Protein AF-K2EEG5-F1 (afdb_monomer_lite)

Secondary structure (DSSP, 8-state):
-----------GGG--TTSPPP-GGGTPPPPPPPP------STTTT-HHHHHHHHHHHHHHHT--

Foldseek 3Di:
DPDDDDDDDDDPVPDDPPDDDDDVVNVDHDDDDDDDDDDDDPVCPPVPVVVVVNVVCVVVVVVVD

pLDDT: mean 89.66, std 11.2, range [38.88, 98.44]

Radius of gyration: 18.42 Å; chains: 1; bounding box: 54×20×44 Å

Sequence (65 aa):
MESGLAVAALTQCSAPEHLQVLGAMHGLGPLAPMEVAVYRSRESRGNKAVDSLHSLLVKTLRLSG

Structure (mmCIF, N/CA/C/O backbone):
data_AF-K2EEG5-F1
#
_entry.id   AF-K2EEG5-F1
#
loop_
_atom_site.group_PDB
_atom_site.id
_atom_site.type_symbol
_atom_site.label_atom_id
_atom_site.label_alt_id
_atom_site.label_comp_id
_atom_site.label_asym_id
_atom_site.label_entity_id
_atom_site.label_seq_id
_atom_site.pdbx_PDB_ins_code
_atom_site.Cartn_x
_atom_site.Cartn_y
_atom_site.Cartn_z
_atom_site.occupancy
_atom_site.B_iso_or_equiv
_atom_site.auth_seq_id
_atom_site.auth_comp_id
_atom_site.auth_asym_id
_atom_site.auth_atom_id
_atom_site.pdbx_PDB_model_num
ATOM 1 N N . MET A 1 1 ? 37.161 1.975 -7.358 1.00 38.88 1 MET A N 1
ATOM 2 C CA . MET A 1 1 ? 35.922 1.399 -6.799 1.00 38.88 1 MET A CA 1
ATOM 3 C C . MET A 1 1 ? 34.961 1.231 -7.961 1.00 38.88 1 MET A C 1
ATOM 5 O O . MET A 1 1 ? 34.475 2.234 -8.462 1.00 38.88 1 MET A O 1
ATOM 9 N N . GLU A 1 2 ? 34.761 0.009 -8.445 1.00 50.41 2 GLU A N 1
ATOM 10 C CA . GLU A 1 2 ? 33.693 -0.285 -9.407 1.00 50.41 2 GLU A CA 1
ATOM 11 C C . GLU A 1 2 ? 32.455 -0.640 -8.590 1.00 50.41 2 GLU A C 1
ATOM 13 O O . GLU A 1 2 ? 32.366 -1.727 -8.024 1.00 50.41 2 GLU A O 1
ATOM 18 N N . SER A 1 3 ? 31.537 0.309 -8.424 1.00 70.56 3 SER A N 1
ATOM 19 C CA . SER A 1 3 ? 30.252 -0.017 -7.811 1.00 70.56 3 SER A CA 1
ATOM 20 C C . SER A 1 3 ? 29.404 -0.715 -8.872 1.00 70.56 3 SER A C 1
ATOM 22 O O . SER A 1 3 ? 29.077 -0.105 -9.888 1.00 70.56 3 SER A O 1
ATOM 24 N N . 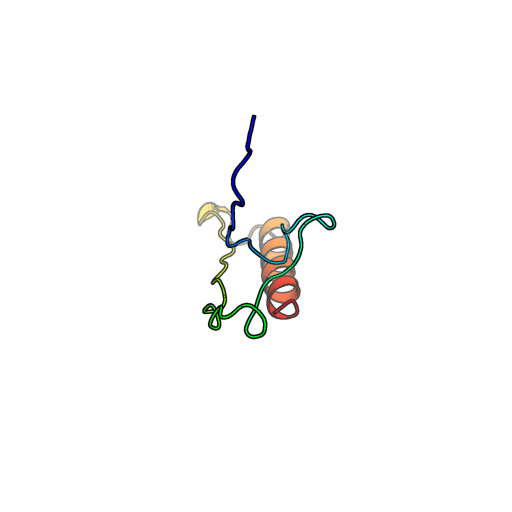GLY A 1 4 ? 29.095 -1.997 -8.671 1.00 82.81 4 GLY A N 1
ATOM 25 C CA . GLY A 1 4 ? 28.206 -2.752 -9.555 1.00 82.81 4 GLY A CA 1
ATOM 26 C C . GLY A 1 4 ? 26.782 -2.182 -9.571 1.00 82.81 4 GLY A C 1
ATOM 27 O O . GLY A 1 4 ? 26.354 -1.523 -8.621 1.00 82.81 4 GLY A O 1
ATOM 28 N N . LEU A 1 5 ? 26.045 -2.442 -10.655 1.00 86.69 5 LEU A N 1
ATOM 29 C CA . LEU A 1 5 ? 24.634 -2.072 -10.782 1.00 86.69 5 LEU A CA 1
ATOM 30 C C . LEU A 1 5 ? 23.772 -2.944 -9.857 1.00 86.69 5 LEU A C 1
ATOM 32 O O . LEU A 1 5 ? 23.859 -4.170 -9.903 1.00 86.69 5 LEU A O 1
ATOM 36 N N . ALA A 1 6 ? 22.910 -2.311 -9.061 1.00 89.19 6 ALA A N 1
ATOM 37 C CA . ALA A 1 6 ? 21.918 -2.984 -8.228 1.00 89.19 6 ALA A CA 1
ATOM 38 C C . ALA A 1 6 ? 20.503 -2.696 -8.743 1.00 89.19 6 ALA A C 1
ATOM 40 O O . ALA A 1 6 ? 20.192 -1.575 -9.142 1.00 89.19 6 ALA A O 1
ATOM 41 N N . VAL A 1 7 ? 19.640 -3.711 -8.702 1.00 91.19 7 VAL A N 1
ATOM 42 C CA . VAL A 1 7 ? 18.222 -3.617 -9.070 1.00 91.19 7 VAL A CA 1
ATOM 43 C C . VAL A 1 7 ? 17.387 -4.078 -7.881 1.00 91.19 7 VAL A C 1
ATOM 45 O O . VAL A 1 7 ? 17.710 -5.088 -7.256 1.00 91.19 7 VAL A O 1
ATOM 48 N N . ALA A 1 8 ? 16.316 -3.350 -7.570 1.00 91.69 8 ALA A N 1
ATOM 49 C CA . ALA A 1 8 ? 15.400 -3.671 -6.480 1.00 91.69 8 ALA A CA 1
ATOM 50 C C . ALA A 1 8 ? 13.941 -3.541 -6.936 1.00 91.69 8 ALA A C 1
ATOM 52 O O . ALA A 1 8 ? 13.611 -2.670 -7.739 1.00 91.69 8 ALA A O 1
ATOM 53 N N . ALA A 1 9 ? 13.066 -4.392 -6.396 1.00 92.19 9 ALA A N 1
ATOM 54 C CA . ALA A 1 9 ? 11.622 -4.247 -6.533 1.00 92.19 9 ALA A CA 1
ATOM 55 C C . ALA A 1 9 ? 11.088 -3.418 -5.358 1.00 92.19 9 ALA A C 1
ATOM 57 O O . ALA A 1 9 ? 11.304 -3.773 -4.199 1.00 92.19 9 ALA A O 1
ATOM 58 N N . LEU A 1 10 ? 10.401 -2.318 -5.660 1.00 91.88 10 LEU A N 1
ATOM 59 C CA . LEU A 1 10 ? 9.823 -1.404 -4.675 1.00 91.88 10 LEU A CA 1
ATOM 60 C C . LEU A 1 10 ? 8.314 -1.287 -4.888 1.00 91.88 10 LEU A C 1
ATO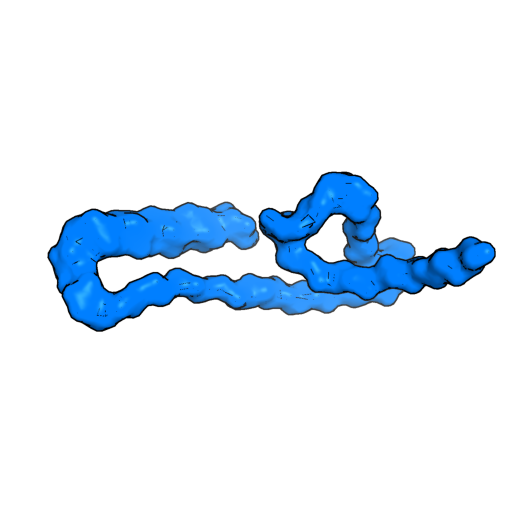M 62 O O . LEU A 1 10 ? 7.822 -1.416 -6.010 1.00 91.88 10 LEU A O 1
ATOM 66 N N . THR A 1 11 ? 7.577 -0.992 -3.819 1.00 90.94 11 THR A N 1
ATOM 67 C CA . THR A 1 11 ? 6.188 -0.542 -3.932 1.00 90.94 11 THR A CA 1
ATOM 68 C C . THR A 1 11 ? 6.148 0.823 -4.611 1.00 90.94 11 THR A C 1
ATOM 70 O O . THR A 1 11 ? 6.950 1.705 -4.304 1.00 90.94 11 THR A O 1
ATOM 73 N N . GLN A 1 12 ? 5.188 1.026 -5.514 1.00 87.50 12 GLN A N 1
ATOM 74 C CA . GLN A 1 12 ? 5.089 2.258 -6.302 1.00 87.50 12 GLN A CA 1
ATOM 75 C C . GLN A 1 12 ? 4.996 3.518 -5.428 1.00 87.50 12 GLN A C 1
ATOM 77 O O . GLN A 1 12 ? 5.629 4.524 -5.725 1.00 87.50 12 GLN A O 1
ATOM 82 N N . CYS A 1 13 ? 4.271 3.450 -4.309 1.00 88.50 13 CYS A N 1
ATOM 83 C CA . CYS A 1 13 ? 4.118 4.557 -3.361 1.00 88.50 13 CYS A CA 1
ATOM 84 C C . CYS A 1 13 ? 5.377 4.871 -2.530 1.00 88.50 13 CYS A C 1
ATOM 86 O O . CYS A 1 13 ? 5.348 5.775 -1.699 1.00 88.50 13 CYS A O 1
ATOM 88 N N . SER A 1 14 ? 6.462 4.114 -2.704 1.00 91.44 14 SER A N 1
ATOM 89 C CA . SER A 1 14 ? 7.712 4.271 -1.950 1.00 91.44 14 SER A CA 1
ATOM 90 C C . SER A 1 14 ? 8.937 4.402 -2.854 1.00 91.44 14 SER A C 1
ATOM 92 O O . SER A 1 14 ? 10.052 4.495 -2.344 1.00 91.44 14 SER A O 1
ATOM 94 N N . ALA A 1 15 ? 8.753 4.397 -4.178 1.00 92.06 15 ALA A N 1
ATOM 95 C CA . ALA A 1 15 ? 9.838 4.534 -5.138 1.00 92.06 15 ALA A CA 1
ATOM 96 C C . ALA A 1 15 ? 10.379 5.980 -5.130 1.00 92.06 15 ALA A C 1
ATOM 98 O O . ALA A 1 15 ? 9.620 6.909 -5.412 1.00 92.06 15 ALA A O 1
ATOM 99 N N . PRO A 1 16 ? 11.671 6.200 -4.821 1.00 93.38 16 PRO A N 1
ATOM 100 C CA . PRO A 1 16 ? 12.279 7.520 -4.924 1.00 93.38 16 PRO A CA 1
ATOM 101 C C . PRO A 1 16 ? 12.285 8.022 -6.371 1.00 93.38 16 PRO A C 1
ATOM 103 O O . PRO A 1 16 ? 12.617 7.271 -7.285 1.00 93.38 16 PRO A O 1
ATOM 106 N N . GLU A 1 17 ? 12.015 9.313 -6.569 1.00 93.12 17 GLU A N 1
ATOM 107 C CA . GLU A 1 17 ? 11.924 9.929 -7.906 1.00 93.12 17 GLU A CA 1
ATOM 108 C C . GLU A 1 17 ? 13.221 9.836 -8.726 1.00 93.12 17 GLU A C 1
ATOM 110 O O . GLU A 1 17 ? 13.191 9.880 -9.951 1.00 93.12 17 GLU A O 1
ATOM 115 N N . HIS A 1 18 ? 14.369 9.698 -8.058 1.00 93.81 18 HIS A N 1
ATOM 116 C CA . HIS A 1 18 ? 15.675 9.605 -8.712 1.00 93.81 18 HIS A CA 1
ATOM 117 C C . HIS A 1 18 ? 16.016 8.193 -9.218 1.00 93.81 18 HIS A C 1
ATOM 119 O O . HIS A 1 18 ? 17.054 8.023 -9.858 1.00 93.81 18 HIS A O 1
ATOM 125 N N . LEU A 1 19 ? 15.203 7.173 -8.915 1.00 93.81 19 LEU A N 1
ATOM 126 C CA . LEU A 1 19 ? 15.425 5.818 -9.419 1.00 93.81 19 LEU A CA 1
ATOM 127 C C . LEU A 1 19 ? 14.768 5.624 -10.785 1.00 93.81 19 LEU A C 1
ATOM 129 O O . LEU A 1 19 ? 13.620 6.000 -11.013 1.00 93.81 19 LEU A O 1
ATOM 133 N N . GLN A 1 20 ? 15.486 4.958 -11.686 1.00 92.81 20 GLN A N 1
ATOM 134 C CA . GLN A 1 20 ? 14.929 4.539 -12.964 1.00 92.81 20 GLN A CA 1
ATOM 135 C C . GLN A 1 20 ? 13.968 3.361 -12.762 1.00 92.81 20 GLN A C 1
ATOM 137 O O . GLN A 1 20 ? 14.347 2.324 -12.216 1.00 92.81 20 GLN A O 1
ATOM 142 N N . VAL A 1 21 ? 12.738 3.493 -13.261 1.00 91.94 21 VAL A N 1
ATOM 143 C CA . VAL A 1 21 ? 11.785 2.378 -13.307 1.00 91.94 21 VAL A CA 1
ATOM 144 C C . VAL A 1 21 ? 12.143 1.457 -14.471 1.00 91.94 21 VAL A C 1
ATOM 146 O O . VAL A 1 21 ? 12.174 1.872 -15.632 1.00 91.94 21 VAL A O 1
ATOM 149 N N . LEU A 1 22 ? 12.406 0.192 -14.152 1.00 93.12 22 LEU A N 1
ATOM 150 C CA . LEU A 1 22 ? 12.694 -0.862 -15.121 1.00 93.12 22 LEU A CA 1
ATOM 151 C C . LEU A 1 22 ? 11.427 -1.687 -15.403 1.00 93.12 22 LEU A C 1
ATOM 153 O O . LEU A 1 22 ? 10.516 -1.755 -14.583 1.00 93.12 22 LEU A O 1
ATOM 157 N N . GLY A 1 23 ? 11.362 -2.323 -16.573 1.00 90.62 23 GLY A N 1
ATOM 158 C CA . GLY A 1 23 ? 10.180 -3.065 -17.027 1.00 90.62 23 GLY A CA 1
ATOM 159 C C . GLY A 1 23 ? 10.474 -3.909 -18.264 1.00 90.62 23 GLY A C 1
ATOM 160 O O . GLY A 1 23 ? 11.635 -4.221 -18.526 1.00 90.62 23 GLY A O 1
ATOM 161 N N . ALA A 1 24 ? 9.453 -4.226 -19.064 1.00 91.56 24 ALA A N 1
ATOM 162 C CA . ALA A 1 24 ? 9.571 -5.139 -20.209 1.00 91.56 24 ALA A CA 1
ATOM 163 C C . ALA A 1 24 ? 10.681 -4.762 -21.211 1.00 91.56 24 ALA A C 1
ATOM 165 O O . ALA A 1 24 ? 11.397 -5.639 -21.686 1.00 91.56 24 ALA A O 1
ATOM 166 N N . MET A 1 25 ? 10.892 -3.464 -21.477 1.00 91.75 25 MET A N 1
ATOM 167 C CA . MET A 1 25 ? 11.975 -2.986 -22.361 1.00 91.75 25 MET A CA 1
ATOM 168 C C . MET A 1 25 ? 13.384 -3.334 -21.853 1.00 91.75 25 MET A C 1
ATOM 170 O O . MET A 1 25 ? 14.331 -3.349 -22.629 1.00 91.75 25 MET A O 1
ATOM 174 N N . HIS A 1 26 ? 13.516 -3.629 -20.561 1.00 92.81 26 HIS A N 1
ATOM 175 C CA . HIS A 1 26 ? 14.761 -4.024 -19.903 1.00 92.81 26 HIS A CA 1
ATOM 176 C C . HIS A 1 26 ? 14.828 -5.544 -19.660 1.00 92.81 26 HIS A C 1
ATOM 178 O O . HIS A 1 26 ? 15.663 -6.007 -18.889 1.00 92.81 26 HIS A O 1
ATOM 184 N N . GLY A 1 27 ? 13.932 -6.330 -20.272 1.00 91.94 27 GLY A N 1
ATOM 185 C CA . GLY A 1 27 ? 13.871 -7.785 -20.103 1.00 91.94 27 GLY A CA 1
ATOM 186 C C . GLY A 1 27 ? 13.247 -8.251 -18.783 1.00 91.94 27 GLY A C 1
ATOM 187 O O . GLY A 1 27 ? 13.338 -9.432 -18.456 1.00 91.94 27 GLY A O 1
ATOM 188 N N . LEU A 1 28 ? 12.608 -7.353 -18.024 1.00 91.06 28 LEU A N 1
ATOM 189 C CA . LEU A 1 28 ? 11.925 -7.694 -16.775 1.00 91.06 28 LEU A CA 1
ATOM 190 C C . LEU A 1 28 ? 10.439 -7.973 -17.030 1.00 91.06 28 LEU A C 1
ATOM 192 O O . LEU A 1 28 ? 9.732 -7.148 -17.610 1.00 91.06 28 LEU A O 1
ATOM 196 N N . GLY A 1 29 ? 9.968 -9.141 -16.589 1.00 88.38 29 GLY A N 1
ATOM 197 C CA . GLY A 1 29 ? 8.557 -9.527 -16.663 1.00 88.38 29 GLY A CA 1
ATOM 198 C C . GLY A 1 29 ? 7.661 -8.739 -15.695 1.00 88.38 29 GLY A C 1
ATOM 199 O O . GLY A 1 29 ? 8.164 -8.028 -14.821 1.00 88.38 29 GLY A O 1
ATOM 200 N N . PRO A 1 30 ? 6.328 -8.855 -15.831 1.00 88.44 30 PRO A N 1
ATOM 201 C CA . PRO A 1 30 ? 5.397 -8.202 -14.920 1.00 88.44 30 PRO A CA 1
ATOM 202 C C . PRO A 1 30 ? 5.504 -8.791 -13.509 1.00 88.44 30 PRO A C 1
ATOM 204 O O . PRO A 1 30 ? 5.715 -9.992 -13.334 1.00 88.44 30 PRO A O 1
ATOM 207 N N . LEU A 1 31 ? 5.304 -7.942 -12.503 1.00 87.81 31 LEU A N 1
ATOM 208 C CA . LEU A 1 31 ? 5.142 -8.361 -11.114 1.00 87.81 31 LEU A CA 1
ATOM 209 C C . LEU A 1 31 ? 3.653 -8.432 -10.778 1.00 87.81 31 LEU A C 1
ATOM 211 O O . LEU A 1 31 ? 2.865 -7.614 -11.254 1.00 87.81 31 LEU A O 1
ATOM 215 N N . ALA A 1 32 ? 3.270 -9.402 -9.949 1.00 89.06 32 ALA A N 1
ATOM 216 C CA . ALA A 1 32 ? 1.924 -9.427 -9.392 1.00 89.06 32 ALA A CA 1
ATOM 217 C C . ALA A 1 32 ? 1.698 -8.170 -8.526 1.00 89.06 32 ALA A C 1
ATOM 219 O O . ALA A 1 32 ? 2.628 -7.758 -7.821 1.00 89.06 32 ALA A O 1
ATOM 220 N N . PRO A 1 33 ? 0.495 -7.564 -8.551 1.00 86.19 33 PRO A N 1
ATOM 221 C CA . PRO A 1 33 ? 0.163 -6.469 -7.647 1.00 86.19 33 PRO A CA 1
ATOM 222 C C . PRO A 1 33 ? 0.387 -6.863 -6.184 1.00 86.19 33 PRO A C 1
ATOM 224 O O . PRO A 1 33 ? 0.120 -7.996 -5.783 1.00 86.19 33 PRO A O 1
ATOM 227 N N . MET A 1 34 ? 0.889 -5.922 -5.386 1.00 87.81 34 MET A N 1
ATOM 228 C CA . MET A 1 34 ? 1.082 -6.132 -3.953 1.00 87.81 34 MET A CA 1
ATOM 229 C C . MET A 1 34 ? -0.253 -5.975 -3.220 1.00 87.81 34 MET A C 1
ATOM 231 O O . MET A 1 34 ? -0.887 -4.925 -3.302 1.00 87.81 34 MET A O 1
ATOM 235 N N . GLU A 1 35 ? -0.638 -6.982 -2.440 1.00 89.75 35 GLU A N 1
ATOM 236 C CA . GLU A 1 35 ? -1.814 -6.913 -1.571 1.00 89.75 35 GLU A CA 1
ATOM 237 C C . GLU A 1 35 ? -1.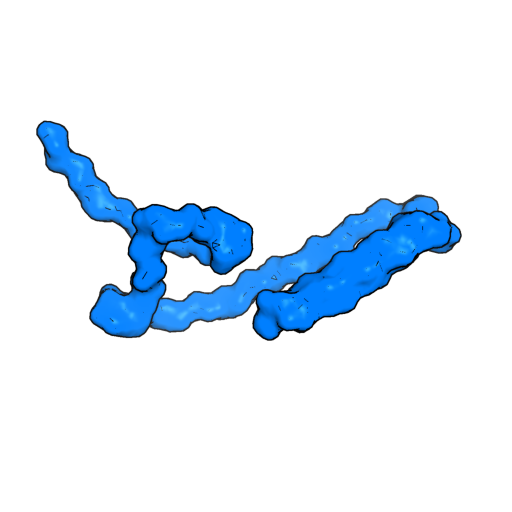529 -6.082 -0.312 1.00 89.75 35 GLU A C 1
ATOM 239 O O . GLU A 1 35 ? -0.503 -6.253 0.353 1.00 89.75 35 GLU A O 1
ATOM 244 N N . VAL A 1 36 ? -2.462 -5.198 0.049 1.00 90.06 36 VAL A N 1
ATOM 245 C CA . VAL A 1 36 ? -2.351 -4.317 1.222 1.00 90.06 36 VAL A CA 1
ATOM 246 C C . VAL A 1 36 ? -3.607 -4.434 2.081 1.00 90.06 36 VAL A C 1
ATOM 248 O O . VAL A 1 36 ? -4.727 -4.463 1.574 1.00 90.06 36 VAL A O 1
ATOM 251 N N . ALA A 1 37 ? -3.432 -4.465 3.403 1.00 93.75 37 ALA A N 1
ATOM 252 C CA . ALA A 1 37 ? -4.528 -4.603 4.357 1.00 93.75 37 ALA A CA 1
ATOM 253 C C . ALA A 1 37 ? -4.488 -3.524 5.447 1.00 93.75 37 ALA A C 1
ATOM 255 O O . ALA A 1 37 ? -3.426 -3.128 5.926 1.00 93.75 37 ALA A O 1
ATOM 256 N N . VAL A 1 38 ? -5.675 -3.083 5.873 1.00 94.94 38 VAL A N 1
ATOM 257 C CA . VAL A 1 38 ? -5.863 -2.165 7.003 1.00 94.94 38 VAL A CA 1
ATOM 258 C C . VAL A 1 38 ? -6.322 -2.976 8.209 1.00 94.94 38 VAL A C 1
ATOM 260 O O . VAL A 1 38 ? -7.361 -3.635 8.162 1.00 94.94 38 VAL A O 1
ATOM 263 N N . TYR A 1 39 ? -5.565 -2.906 9.302 1.00 95.50 39 TYR A N 1
ATOM 264 C CA . TYR A 1 39 ? -5.886 -3.596 10.548 1.00 95.50 39 TYR A CA 1
ATOM 265 C C . TYR A 1 39 ? -6.300 -2.615 11.643 1.00 95.50 39 TYR A C 1
ATOM 267 O O . TYR A 1 39 ? -5.858 -1.470 11.695 1.00 95.50 39 TYR A O 1
ATOM 275 N N . ARG A 1 40 ? -7.147 -3.103 12.549 1.00 96.12 40 ARG A N 1
ATOM 276 C CA . ARG A 1 40 ? -7.529 -2.439 13.799 1.00 96.12 40 ARG A CA 1
ATOM 277 C C . ARG A 1 40 ? -7.726 -3.483 14.890 1.00 96.12 40 ARG A C 1
ATOM 279 O O . ARG A 1 40 ? -8.032 -4.637 14.582 1.00 96.12 40 ARG A O 1
ATOM 286 N N . SER A 1 41 ? -7.609 -3.078 16.151 1.00 97.38 41 SER A N 1
ATOM 287 C CA . SER A 1 41 ? -7.920 -3.966 17.275 1.00 97.38 41 SER A CA 1
ATOM 288 C C . SER A 1 41 ? -9.414 -4.298 17.318 1.00 97.38 41 SER A C 1
ATOM 290 O O . SER A 1 41 ? -10.253 -3.546 16.804 1.00 97.38 41 SER A O 1
ATOM 292 N N . ARG A 1 42 ? -9.775 -5.424 17.938 1.00 9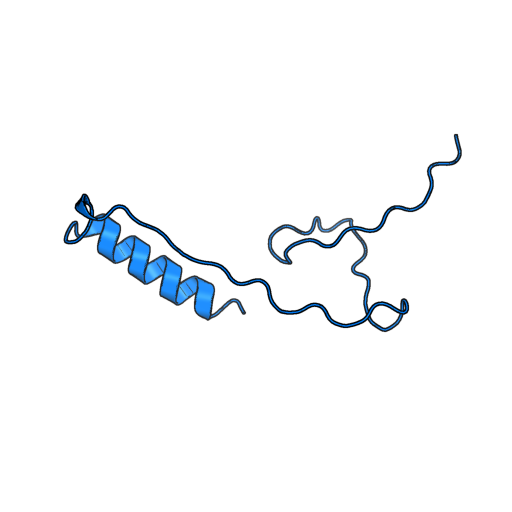7.19 42 ARG A N 1
ATOM 293 C CA . ARG A 1 42 ? -11.185 -5.831 18.057 1.00 97.19 42 ARG A CA 1
ATOM 294 C C . ARG A 1 42 ? -11.944 -4.905 19.004 1.00 97.19 42 ARG A C 1
ATOM 296 O O . ARG A 1 42 ? -13.095 -4.579 18.734 1.00 97.19 42 ARG A O 1
ATOM 303 N N . GLU A 1 43 ? -11.265 -4.440 20.042 1.00 97.94 43 GLU A N 1
ATOM 304 C CA . GLU A 1 43 ? -11.748 -3.563 21.108 1.00 97.94 43 GLU A CA 1
ATOM 305 C C . GLU A 1 43 ? -12.074 -2.158 20.587 1.00 97.94 43 GLU A C 1
ATOM 307 O O . GLU A 1 43 ? -12.914 -1.465 21.148 1.00 97.94 43 GLU A O 1
ATOM 312 N N . SER A 1 44 ? -11.439 -1.738 19.486 1.00 97.19 44 SER A N 1
ATOM 313 C CA . SER A 1 44 ? -11.703 -0.440 18.853 1.00 97.19 44 SER A CA 1
ATOM 314 C C . SER A 1 44 ? -12.985 -0.399 18.009 1.00 97.19 44 SER A C 1
ATOM 316 O O . SER A 1 44 ? -13.375 0.670 17.537 1.00 97.19 44 SER A O 1
ATOM 318 N N . ARG A 1 45 ? -13.647 -1.543 17.787 1.00 95.25 45 ARG A N 1
ATOM 319 C CA . ARG A 1 45 ? -14.886 -1.613 16.998 1.00 95.25 45 ARG A CA 1
ATOM 320 C C . ARG A 1 45 ? -16.011 -0.846 17.692 1.00 95.25 45 ARG A C 1
ATOM 322 O O . ARG A 1 45 ? -16.241 -1.027 18.882 1.00 95.25 45 ARG A O 1
ATOM 329 N N . GLY A 1 46 ? -16.728 -0.018 16.935 1.00 96.12 46 GLY A N 1
ATOM 330 C CA . GLY A 1 46 ? -17.791 0.835 17.471 1.00 96.12 46 GLY A CA 1
ATOM 331 C C . GLY A 1 46 ? -17.285 2.172 18.015 1.00 96.12 46 GLY A C 1
ATOM 332 O O . GLY A 1 46 ? -18.090 3.060 18.307 1.00 96.12 46 GLY A O 1
ATOM 333 N N . ASN A 1 47 ? -15.963 2.369 18.121 1.00 98.44 47 ASN A N 1
ATOM 334 C CA . ASN A 1 47 ? -15.417 3.700 18.332 1.00 98.44 47 ASN A CA 1
ATOM 335 C C . ASN A 1 47 ? -15.576 4.510 17.038 1.00 98.44 47 ASN A C 1
ATOM 337 O O . ASN A 1 47 ? -14.928 4.226 16.030 1.00 98.44 47 ASN A O 1
ATOM 341 N N . LYS A 1 48 ? -16.400 5.563 17.091 1.00 98.25 48 LYS A N 1
ATOM 342 C CA . LYS A 1 48 ? -16.761 6.380 15.921 1.00 98.25 48 LYS A CA 1
ATOM 343 C C . LYS A 1 48 ? -15.558 6.924 15.144 1.00 98.25 48 LYS A C 1
ATOM 345 O O . LYS A 1 48 ? -15.606 6.968 13.915 1.00 98.25 48 LYS A O 1
ATOM 350 N N . ALA A 1 49 ? -14.491 7.338 15.830 1.00 98.06 49 ALA A N 1
ATOM 351 C CA . ALA A 1 49 ? -13.306 7.889 15.175 1.00 98.06 49 ALA A CA 1
ATOM 352 C C . ALA A 1 49 ? -12.530 6.797 14.424 1.00 98.06 49 ALA A C 1
ATOM 354 O O . ALA A 1 49 ? -12.174 6.976 13.259 1.00 98.06 49 ALA A O 1
ATOM 355 N N . VAL A 1 50 ? -12.335 5.638 15.060 1.00 98.12 50 VAL A N 1
ATOM 356 C CA . VAL A 1 50 ? -11.626 4.501 14.455 1.00 98.12 50 VAL A CA 1
ATOM 357 C C . VAL A 1 50 ? -12.428 3.898 13.303 1.00 98.12 50 VAL A C 1
ATOM 359 O O . VAL A 1 50 ? -11.857 3.589 12.258 1.00 98.12 50 VAL A O 1
ATOM 362 N N . ASP A 1 51 ? -13.746 3.761 13.457 1.00 97.94 51 ASP A N 1
ATOM 363 C CA . ASP A 1 51 ? -14.638 3.291 12.393 1.00 97.94 51 ASP A CA 1
ATOM 364 C C . ASP A 1 51 ? -14.564 4.207 11.160 1.00 97.94 51 ASP A C 1
ATOM 366 O O . ASP A 1 51 ? -14.419 3.725 10.031 1.00 97.94 51 ASP A O 1
ATOM 370 N N . SER A 1 52 ? -14.597 5.525 11.380 1.00 97.94 52 SER A N 1
ATOM 371 C CA . SER A 1 52 ? -14.513 6.520 10.305 1.00 97.94 52 SER A CA 1
ATOM 372 C C . SER A 1 52 ? -13.162 6.473 9.593 1.00 97.94 52 SER A C 1
ATOM 374 O O . SER A 1 52 ? -13.128 6.420 8.363 1.00 97.94 52 SER A O 1
ATOM 376 N N . LEU A 1 53 ? -12.055 6.420 10.344 1.00 97.69 53 LEU A N 1
ATOM 377 C CA . LEU A 1 53 ? -10.709 6.329 9.774 1.00 97.69 53 LEU A CA 1
ATOM 378 C C . LEU A 1 53 ? -10.515 5.029 8.985 1.00 97.69 53 LEU A C 1
ATOM 380 O O . LEU A 1 53 ? -10.030 5.061 7.857 1.00 97.69 53 LEU A O 1
ATOM 384 N N . HIS A 1 54 ? -10.934 3.892 9.541 1.00 97.44 54 HIS A N 1
ATOM 385 C CA . HIS A 1 54 ? -10.854 2.603 8.857 1.00 97.44 54 HIS A CA 1
ATOM 386 C C . HIS A 1 54 ? -11.643 2.627 7.539 1.00 97.44 54 HIS A C 1
ATOM 388 O O . HIS A 1 54 ? -11.131 2.210 6.501 1.00 97.44 54 HIS A O 1
ATOM 394 N N . SER A 1 55 ? -12.880 3.143 7.554 1.00 96.25 55 SER A N 1
ATOM 395 C CA . SER A 1 55 ? -13.684 3.297 6.335 1.00 96.25 55 SER A CA 1
ATOM 396 C C . SER A 1 55 ? -13.012 4.226 5.321 1.00 96.25 55 SER A C 1
ATOM 398 O O . SER A 1 55 ? -13.054 3.938 4.126 1.00 96.25 55 SER A O 1
ATOM 400 N N . LEU A 1 56 ? -12.433 5.342 5.769 1.00 96.81 56 LEU A N 1
ATOM 401 C CA . LEU A 1 56 ? -11.732 6.277 4.894 1.00 96.81 56 LEU A CA 1
ATOM 402 C C . LEU A 1 56 ? -10.540 5.596 4.216 1.00 96.81 56 LEU A C 1
ATOM 404 O O . LEU A 1 56 ? -10.471 5.597 2.994 1.00 96.81 56 LEU A O 1
ATOM 408 N N . LEU A 1 57 ? -9.661 4.950 4.986 1.00 96.12 57 LEU A N 1
ATOM 409 C CA . LEU A 1 57 ? -8.475 4.270 4.457 1.00 96.12 57 LEU A CA 1
ATOM 410 C C . LEU A 1 57 ? -8.842 3.193 3.430 1.00 96.12 57 LEU A C 1
ATOM 412 O O . LEU A 1 57 ? -8.271 3.169 2.344 1.00 96.12 57 LEU A O 1
ATOM 416 N N . VAL A 1 58 ? -9.831 2.345 3.730 1.00 95.31 58 VAL A N 1
ATOM 417 C CA . VAL A 1 58 ? -10.272 1.293 2.797 1.00 95.31 58 VAL A CA 1
ATOM 418 C C . VAL A 1 58 ? -10.849 1.885 1.510 1.00 95.31 58 VAL A C 1
ATOM 420 O O . VAL A 1 58 ? -10.603 1.345 0.434 1.00 95.31 58 VAL A O 1
ATOM 423 N N . LYS A 1 59 ? -11.615 2.979 1.590 1.00 94.75 59 LYS A N 1
ATOM 424 C CA . LYS A 1 59 ? -12.175 3.639 0.399 1.00 94.75 59 LYS A CA 1
ATOM 425 C C . LYS A 1 59 ? -11.090 4.314 -0.434 1.00 94.75 59 LYS A C 1
ATOM 427 O O . LYS A 1 59 ? -11.073 4.126 -1.644 1.00 94.75 59 LYS A O 1
ATOM 432 N N . THR A 1 60 ? -10.195 5.063 0.204 1.00 93.50 60 THR A N 1
ATOM 433 C CA . THR A 1 60 ? -9.137 5.809 -0.482 1.00 93.50 60 THR A CA 1
ATOM 434 C C . THR A 1 60 ? -8.142 4.867 -1.151 1.00 93.50 60 THR A C 1
ATOM 436 O O . THR A 1 60 ? -7.883 5.013 -2.338 1.00 93.50 60 THR A O 1
ATOM 439 N N . LEU A 1 61 ? -7.637 3.858 -0.43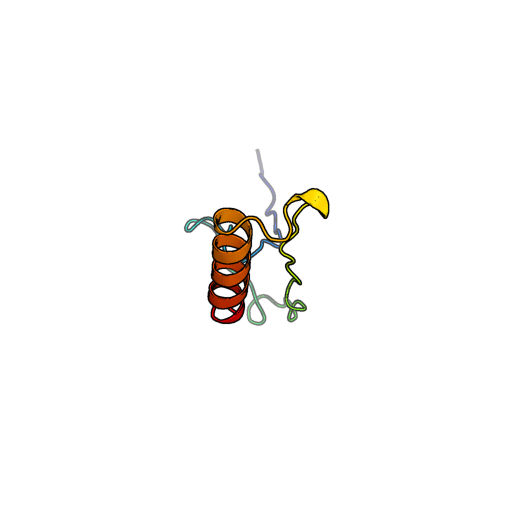3 1.00 90.50 61 LEU A N 1
ATOM 440 C CA . LEU A 1 61 ? -6.587 2.979 -0.958 1.00 90.50 61 LEU A CA 1
ATOM 441 C C . LEU A 1 61 ? -7.085 2.017 -2.046 1.00 90.50 61 LEU A C 1
ATOM 443 O O . LEU A 1 61 ? -6.303 1.629 -2.904 1.00 90.50 61 LEU A O 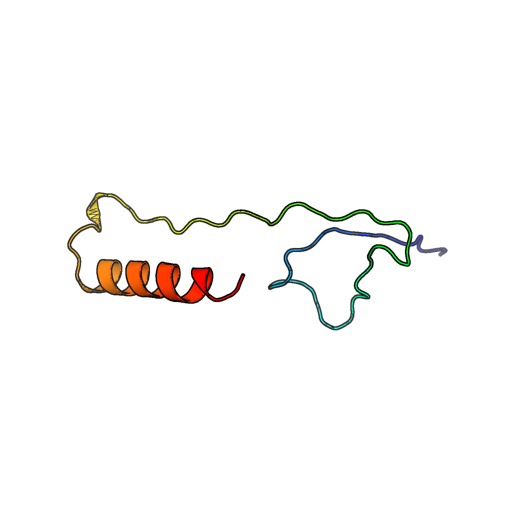1
ATOM 447 N N . ARG A 1 62 ? -8.381 1.673 -2.071 1.00 84.94 62 ARG A N 1
ATOM 448 C CA . ARG A 1 62 ? -8.975 0.881 -3.167 1.00 84.94 62 ARG A CA 1
ATOM 449 C C . ARG A 1 62 ? -9.039 1.622 -4.502 1.00 84.94 62 ARG A C 1
ATOM 451 O O . ARG A 1 62 ? -9.106 0.968 -5.531 1.00 84.94 62 ARG A O 1
ATOM 458 N N . LEU A 1 63 ? -9.078 2.955 -4.483 1.00 70.06 63 LEU A N 1
ATOM 459 C CA . LEU A 1 63 ? -9.133 3.787 -5.691 1.00 70.06 63 LEU A CA 1
ATOM 460 C C . LEU A 1 63 ? -7.738 4.125 -6.236 1.00 70.06 63 LEU A C 1
ATOM 462 O O . LEU A 1 63 ? -7.631 4.729 -7.296 1.00 70.06 63 LEU A O 1
ATOM 466 N N . SER A 1 64 ? -6.685 3.789 -5.488 1.00 63.16 64 SER A N 1
ATOM 467 C CA . SER A 1 64 ? -5.289 4.093 -5.819 1.00 63.16 64 SER A CA 1
ATOM 468 C C . SER A 1 64 ? -4.549 2.927 -6.488 1.00 63.16 64 SER A C 1
ATOM 470 O O . SER A 1 64 ? -3.327 2.995 -6.602 1.00 63.16 64 SER A O 1
ATOM 472 N N . GLY A 1 65 ? -5.269 1.871 -6.882 1.00 55.91 65 GLY A N 1
ATOM 473 C CA . GLY A 1 65 ? -4.748 0.695 -7.587 1.00 55.91 65 GLY A CA 1
ATOM 474 C C . GLY A 1 65 ? -5.203 0.631 -9.035 1.00 55.91 65 GLY A C 1
ATOM 475 O O . GLY A 1 65 ? -6.312 1.137 -9.321 1.00 55.91 65 GLY A O 1
#